Protein AF-A0A3S0MZ25-F1 (afdb_monomer)

Solvent-accessible surface area (backbone atoms only — not comparable to full-atom values): 6536 Å² total; per-residue (Å²): 118,36,89,93,47,73,57,42,98,88,69,46,75,23,49,55,44,46,59,51,78,51,77,46,79,56,96,93,40,82,42,87,44,76,48,73,34,48,79,66,75,69,71,67,53,77,81,53,78,64,90,82,50,85,90,45,56,74,47,25,38,44,79,72,72,40,92,66,53,72,68,57,49,53,53,53,50,50,53,55,46,27,74,76,75,41,82,88,66,79,77,77,79,74,79,80,76,77,82,128

Sequence (100 aa):
VRPDRPALPDGTPAEDKIAAIGIRLRRWVSFHGIAINVEPDLGHFGGIVPCGVSDHGVTSLVDLGLPVTMADLDLALKAAFEDVFGPAAIPVAEPSRKAG

Structure (mmCIF, N/CA/C/O backbone):
data_AF-A0A3S0MZ25-F1
#
_entry.id   AF-A0A3S0MZ25-F1
#
loop_
_atom_site.group_PDB
_atom_site.id
_atom_site.type_symbol
_atom_site.label_atom_id
_atom_site.label_alt_id
_atom_site.label_comp_id
_atom_site.label_asym_id
_atom_site.label_entity_id
_atom_site.label_seq_id
_atom_site.pdbx_PDB_ins_code
_atom_site.Cartn_x
_atom_site.Cartn_y
_atom_site.Cartn_z
_atom_site.occupancy
_atom_site.B_iso_or_equiv
_atom_site.auth_seq_id
_atom_site.auth_comp_id
_atom_site.auth_asym_id
_atom_site.auth_atom_id
_atom_site.pdbx_PDB_model_num
ATOM 1 N N . VAL A 1 1 ? -12.854 -7.318 3.201 1.00 83.81 1 VAL A N 1
ATOM 2 C CA . VAL A 1 1 ? -13.925 -7.185 4.217 1.00 83.81 1 VAL A CA 1
ATOM 3 C C . VAL A 1 1 ? -13.356 -7.280 5.625 1.00 83.81 1 VAL A C 1
ATOM 5 O O . VAL A 1 1 ? -12.397 -8.016 5.832 1.00 83.81 1 VAL A O 1
ATOM 8 N N . ARG A 1 2 ? -13.935 -6.528 6.565 1.00 88.00 2 ARG A N 1
ATOM 9 C CA . ARG A 1 2 ? -13.564 -6.429 7.984 1.00 88.00 2 ARG A CA 1
ATOM 10 C C . ARG A 1 2 ? -14.692 -6.980 8.861 1.00 88.00 2 ARG A C 1
ATOM 12 O O . ARG A 1 2 ? -15.552 -6.215 9.290 1.00 88.00 2 ARG A O 1
ATOM 19 N N . PRO A 1 3 ? -14.744 -8.303 9.090 1.00 87.38 3 PRO A N 1
ATOM 20 C CA . PRO A 1 3 ? -15.822 -8.922 9.868 1.00 87.38 3 PRO A CA 1
ATOM 21 C C . PRO A 1 3 ? -15.800 -8.518 11.350 1.00 87.38 3 PRO A C 1
ATOM 23 O O . PRO A 1 3 ? -16.795 -8.666 12.049 1.00 87.38 3 PRO A O 1
ATOM 26 N N . ASP A 1 4 ? -14.663 -8.013 11.822 1.00 88.94 4 ASP A N 1
ATOM 27 C CA . ASP A 1 4 ? -14.434 -7.481 13.161 1.00 88.94 4 ASP A CA 1
ATOM 28 C C . ASP A 1 4 ? -14.981 -6.055 13.358 1.00 88.94 4 ASP A C 1
ATOM 30 O O . ASP A 1 4 ? -15.016 -5.563 14.486 1.00 88.94 4 ASP A O 1
ATOM 34 N N . ARG A 1 5 ? -15.422 -5.385 12.283 1.00 86.00 5 ARG A N 1
ATOM 35 C CA . ARG A 1 5 ? -15.974 -4.025 12.322 1.00 86.00 5 ARG A CA 1
ATOM 36 C C . ARG A 1 5 ? -17.484 -4.019 12.051 1.00 86.00 5 ARG A C 1
ATOM 38 O O . ARG A 1 5 ? -17.983 -4.893 11.342 1.00 86.00 5 ARG A O 1
ATOM 45 N N . PRO A 1 6 ? -18.227 -3.031 12.589 1.00 87.81 6 PRO A N 1
ATOM 46 C CA . PRO A 1 6 ? -19.637 -2.853 12.258 1.00 87.81 6 PRO A CA 1
ATOM 47 C C . PRO A 1 6 ? -19.839 -2.685 10.749 1.00 87.81 6 PRO A C 1
ATOM 49 O O . PRO A 1 6 ? -18.996 -2.097 10.073 1.00 87.81 6 PRO A O 1
ATOM 52 N N . ALA A 1 7 ? -20.973 -3.160 10.234 1.00 88.81 7 ALA A N 1
ATOM 53 C CA . ALA A 1 7 ? -21.381 -2.889 8.858 1.00 88.81 7 ALA A CA 1
ATOM 54 C C . ALA A 1 7 ? -21.565 -1.379 8.616 1.00 88.81 7 ALA A C 1
ATOM 56 O O . ALA A 1 7 ? -21.855 -0.616 9.544 1.00 88.81 7 ALA A O 1
ATOM 57 N N . LEU A 1 8 ? -21.415 -0.963 7.360 1.00 85.25 8 LEU A N 1
ATOM 58 C CA . LEU A 1 8 ? -21.684 0.404 6.928 1.00 85.25 8 LEU A CA 1
ATOM 59 C C . LEU A 1 8 ? -23.189 0.729 7.041 1.00 85.25 8 LEU A C 1
ATOM 61 O O . LEU A 1 8 ? -24.014 -0.186 7.131 1.00 85.25 8 LEU A O 1
ATOM 65 N N . PRO A 1 9 ? -23.589 2.018 7.040 1.00 87.12 9 PRO A N 1
ATOM 66 C CA . PRO A 1 9 ? -24.995 2.417 7.188 1.00 87.12 9 PRO A CA 1
ATOM 67 C C . PRO A 1 9 ? -25.949 1.839 6.131 1.00 87.12 9 PRO A C 1
ATOM 69 O O . PRO A 1 9 ? -27.149 1.741 6.378 1.00 87.12 9 PRO A O 1
ATOM 72 N N . ASP A 1 10 ? -25.427 1.452 4.968 1.00 88.94 10 ASP A N 1
ATOM 73 C CA . ASP A 1 10 ? -26.164 0.794 3.884 1.00 88.94 10 ASP A CA 1
ATOM 74 C C . ASP A 1 10 ? -26.283 -0.736 4.059 1.00 88.94 10 ASP A C 1
ATOM 76 O O . ASP A 1 10 ? -26.874 -1.416 3.221 1.00 88.94 10 ASP A O 1
ATOM 80 N N . GLY A 1 11 ? -25.750 -1.283 5.157 1.00 89.31 11 GLY A N 1
ATOM 81 C CA . GLY A 1 11 ? -25.765 -2.706 5.490 1.00 89.31 11 GLY A CA 1
ATOM 82 C C . GLY A 1 11 ? -24.637 -3.518 4.853 1.00 89.31 11 GLY A C 1
ATOM 83 O O . GLY A 1 11 ? -24.571 -4.729 5.077 1.00 89.31 11 GLY A O 1
ATOM 84 N N . THR A 1 12 ? -23.745 -2.894 4.079 1.00 89.94 12 THR A N 1
ATOM 85 C CA . THR A 1 12 ? -22.606 -3.593 3.471 1.00 89.94 12 THR A CA 1
ATOM 86 C C . THR A 1 12 ? -21.492 -3.859 4.496 1.00 89.94 12 THR A C 1
ATOM 88 O O . THR A 1 12 ? -21.342 -3.112 5.470 1.00 89.94 12 THR A O 1
ATOM 91 N N . PRO A 1 13 ? -20.704 -4.944 4.344 1.00 90.44 13 PRO A N 1
ATOM 92 C CA . PRO A 1 13 ? -19.576 -5.209 5.232 1.00 90.44 13 PRO A CA 1
ATOM 93 C C . PRO A 1 13 ? -18.554 -4.073 5.188 1.00 90.44 13 PRO A C 1
ATOM 95 O O . PRO A 1 13 ? -18.249 -3.554 4.117 1.00 90.44 13 PRO A O 1
ATOM 98 N N . ALA A 1 14 ? -17.963 -3.742 6.335 1.00 89.06 14 ALA A N 1
ATOM 99 C CA . ALA A 1 14 ? -16.878 -2.773 6.373 1.00 89.06 14 ALA A CA 1
ATOM 100 C C . ALA A 1 14 ? -15.689 -3.230 5.516 1.00 89.06 14 ALA A C 1
ATOM 102 O O . ALA A 1 14 ? -15.323 -4.413 5.469 1.00 89.06 14 ALA A O 1
ATOM 103 N N . GLU A 1 15 ? -15.043 -2.262 4.880 1.00 90.12 15 GLU A N 1
ATOM 104 C CA . GLU A 1 15 ? -13.806 -2.452 4.139 1.00 90.12 15 GLU A CA 1
ATOM 105 C C . GLU A 1 15 ? -12.808 -1.373 4.527 1.00 90.12 15 GLU A C 1
ATOM 107 O O . GLU A 1 15 ? -13.184 -0.218 4.723 1.00 90.12 15 GLU A O 1
ATOM 112 N N . ASP A 1 16 ? -11.540 -1.767 4.605 1.00 91.56 16 ASP A N 1
ATOM 113 C CA . ASP A 1 16 ? -10.428 -0.860 4.832 1.00 91.56 16 ASP A CA 1
ATOM 114 C C . ASP A 1 16 ? -9.388 -1.026 3.734 1.00 91.56 16 ASP A C 1
ATOM 116 O O . ASP A 1 16 ? -9.152 -2.114 3.200 1.00 91.56 16 ASP A O 1
ATOM 120 N N . LYS A 1 17 ? -8.715 0.074 3.432 1.00 91.75 17 LYS A N 1
ATOM 121 C CA . LYS A 1 17 ? -7.706 0.148 2.392 1.00 91.75 17 LYS A CA 1
ATOM 122 C C . LYS A 1 17 ? -6.375 -0.451 2.850 1.00 91.75 17 LYS A C 1
ATOM 124 O O . LYS A 1 17 ? -5.730 0.087 3.747 1.00 91.75 17 LYS A O 1
ATOM 129 N N . ILE A 1 18 ? -5.939 -1.517 2.175 1.00 94.50 18 ILE A N 1
ATOM 130 C CA . ILE A 1 18 ? -4.641 -2.185 2.400 1.00 94.50 18 ILE A CA 1
ATOM 131 C C . ILE A 1 18 ? -3.487 -1.574 1.589 1.00 94.50 18 ILE A C 1
ATOM 133 O O . ILE A 1 18 ? -2.321 -1.696 1.955 1.00 94.50 18 ILE A O 1
ATOM 137 N N . ALA A 1 19 ? -3.794 -0.925 0.465 1.00 94.62 19 ALA A N 1
ATOM 138 C CA . ALA A 1 19 ? -2.786 -0.377 -0.432 1.00 94.62 19 ALA A CA 1
ATOM 139 C C . ALA A 1 19 ? -3.302 0.847 -1.192 1.00 94.62 19 ALA A C 1
ATOM 141 O O . ALA A 1 19 ? -4.502 0.998 -1.427 1.00 94.62 19 ALA A O 1
ATOM 142 N N . ALA A 1 20 ? -2.388 1.713 -1.619 1.00 93.56 20 ALA A N 1
ATOM 143 C CA . ALA A 1 20 ? -2.652 2.801 -2.548 1.00 93.56 20 ALA A CA 1
ATOM 144 C C . ALA A 1 20 ? -1.988 2.520 -3.899 1.00 93.56 20 ALA A C 1
ATOM 146 O O . ALA A 1 20 ? -0.885 1.986 -3.961 1.00 93.56 20 ALA A O 1
ATOM 147 N N . ILE A 1 21 ? -2.654 2.918 -4.981 1.00 93.88 21 ILE A N 1
ATOM 148 C CA . ILE A 1 21 ? -2.117 2.848 -6.338 1.00 93.88 21 ILE A CA 1
ATOM 149 C C . ILE A 1 21 ? -2.193 4.250 -6.922 1.00 93.88 21 ILE A C 1
ATOM 151 O O . ILE A 1 21 ? -3.253 4.875 -6.929 1.00 93.88 21 ILE A O 1
ATOM 155 N N . GLY A 1 22 ? -1.063 4.741 -7.407 1.00 94.44 22 GLY A N 1
ATOM 156 C CA . GLY A 1 22 ? -0.974 5.994 -8.135 1.00 94.44 22 GLY A CA 1
ATOM 157 C C . GLY A 1 22 ? 0.005 5.786 -9.266 1.00 94.44 22 GLY A C 1
ATOM 158 O O . GLY A 1 22 ? 1.171 5.524 -9.009 1.00 94.44 22 GLY A O 1
ATOM 159 N N . ILE A 1 23 ? -0.464 5.864 -10.507 1.00 96.62 23 ILE A N 1
ATOM 160 C CA . ILE A 1 23 ? 0.355 5.616 -11.694 1.00 96.62 23 ILE A CA 1
ATOM 161 C C . ILE A 1 23 ? 0.264 6.831 -12.602 1.00 96.62 23 ILE A C 1
ATOM 163 O O . ILE A 1 23 ? -0.801 7.420 -12.784 1.00 96.62 23 ILE A O 1
ATOM 167 N N . ARG A 1 24 ? 1.392 7.194 -13.207 1.00 97.38 24 ARG A N 1
ATOM 168 C CA . ARG A 1 24 ? 1.453 8.215 -14.252 1.00 97.38 24 ARG A CA 1
ATOM 169 C C . ARG A 1 24 ? 2.130 7.650 -15.487 1.00 97.38 24 ARG A C 1
ATOM 171 O O . ARG A 1 24 ? 3.175 7.027 -15.370 1.00 97.38 24 ARG A O 1
ATOM 178 N N . LEU A 1 25 ? 1.593 7.939 -16.668 1.00 97.06 25 LEU A N 1
ATOM 179 C CA . LEU A 1 25 ? 2.225 7.604 -17.944 1.00 97.06 25 LEU A CA 1
ATOM 180 C C . LEU A 1 25 ? 2.828 8.853 -18.592 1.00 97.06 25 LEU A C 1
ATOM 182 O O . LEU A 1 25 ? 2.188 9.903 -18.671 1.00 97.06 25 LEU A O 1
ATOM 186 N N . ARG A 1 26 ? 4.062 8.745 -19.088 1.00 96.56 26 ARG A N 1
ATOM 187 C CA . ARG A 1 26 ? 4.697 9.776 -19.917 1.00 96.56 26 ARG A CA 1
ATOM 188 C C . ARG A 1 26 ? 5.588 9.119 -20.961 1.00 96.56 26 ARG A C 1
ATOM 190 O O . ARG A 1 26 ? 6.476 8.355 -20.611 1.00 96.56 26 ARG A O 1
ATOM 197 N N . ARG A 1 27 ? 5.380 9.463 -22.239 1.00 96.25 27 ARG A N 1
ATOM 198 C CA . ARG A 1 27 ? 6.112 8.873 -23.381 1.00 96.25 27 ARG A CA 1
ATOM 199 C C . ARG A 1 27 ? 6.115 7.335 -23.340 1.00 96.25 27 ARG A C 1
ATOM 201 O O . ARG A 1 27 ? 7.160 6.728 -23.523 1.00 96.25 27 ARG A O 1
ATOM 208 N N . TRP A 1 28 ? 4.954 6.738 -23.063 1.00 95.56 28 TRP A N 1
ATOM 209 C CA . TRP A 1 28 ? 4.769 5.282 -22.948 1.00 95.56 28 TRP A CA 1
ATOM 210 C C . TRP A 1 28 ? 5.534 4.597 -21.806 1.00 95.56 28 TRP A C 1
ATOM 212 O O . TRP A 1 28 ? 5.599 3.376 -21.765 1.00 95.56 28 TRP A O 1
ATOM 222 N N . VAL A 1 29 ? 6.059 5.367 -20.849 1.00 94.44 29 VAL A N 1
ATOM 223 C CA . VAL A 1 29 ? 6.714 4.844 -19.644 1.00 94.44 29 VAL A CA 1
ATOM 224 C C . VAL A 1 29 ? 5.873 5.181 -18.413 1.00 94.44 29 VAL A C 1
ATOM 226 O O . VAL A 1 29 ? 5.396 6.314 -18.280 1.00 94.44 29 VAL A O 1
ATOM 229 N N . SER A 1 30 ? 5.672 4.200 -17.528 1.00 95.56 30 SER A N 1
ATOM 230 C CA . SER A 1 30 ? 4.972 4.355 -16.248 1.00 95.56 30 SER A CA 1
ATOM 231 C C . SER A 1 30 ? 5.883 4.870 -15.136 1.00 95.56 30 SER A C 1
ATOM 233 O O . SER A 1 30 ? 7.053 4.511 -15.055 1.00 95.56 30 SER A O 1
ATOM 235 N N . PHE A 1 31 ? 5.318 5.686 -14.251 1.00 95.44 31 PHE A N 1
ATOM 236 C CA . PHE A 1 31 ? 5.955 6.280 -13.077 1.00 95.44 31 PHE A CA 1
ATOM 237 C C . PHE A 1 31 ? 5.066 6.095 -11.843 1.00 95.44 31 PHE A C 1
ATOM 239 O O . PHE A 1 31 ? 3.855 5.895 -11.988 1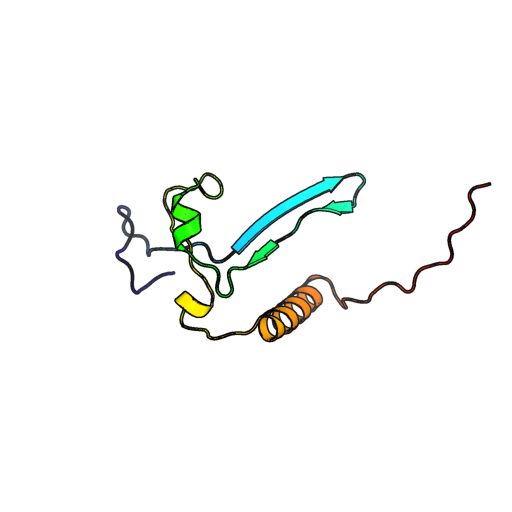.00 95.44 31 PHE A O 1
ATOM 246 N N . HIS A 1 32 ? 5.667 6.261 -10.657 1.00 95.88 32 HIS A N 1
ATOM 247 C CA . HIS A 1 32 ? 5.079 5.979 -9.341 1.00 95.88 32 HIS A CA 1
ATOM 248 C C . HIS A 1 32 ? 4.865 4.472 -9.138 1.00 95.88 32 HIS A C 1
ATOM 250 O O . HIS A 1 32 ? 5.827 3.726 -9.299 1.00 95.88 32 HIS A O 1
ATOM 256 N N . GLY A 1 33 ? 3.662 4.017 -8.780 1.00 94.88 33 GLY A N 1
ATOM 257 C CA . GLY A 1 33 ? 3.384 2.597 -8.589 1.00 94.88 33 GLY A CA 1
ATOM 258 C C . GLY A 1 33 ? 2.349 2.332 -7.506 1.00 94.88 33 GLY A C 1
ATOM 259 O O . GLY A 1 33 ? 1.280 2.947 -7.473 1.00 94.88 33 GLY A O 1
ATOM 260 N N . ILE A 1 34 ? 2.679 1.380 -6.638 1.00 95.88 34 ILE A N 1
ATOM 261 C CA . ILE A 1 34 ? 1.823 0.899 -5.557 1.00 95.88 34 ILE A CA 1
ATOM 262 C C . ILE A 1 34 ? 2.520 1.091 -4.207 1.00 95.88 34 ILE A C 1
ATOM 264 O O . ILE A 1 34 ? 3.743 1.017 -4.122 1.00 95.88 34 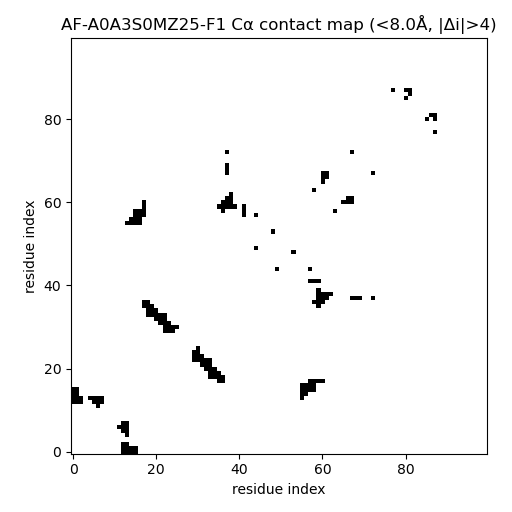ILE A O 1
ATOM 268 N N . ALA A 1 35 ? 1.739 1.319 -3.158 1.00 95.88 35 ALA A N 1
ATOM 269 C CA . ALA A 1 35 ? 2.194 1.353 -1.774 1.00 95.88 35 ALA A CA 1
ATOM 270 C C . ALA A 1 35 ? 1.307 0.415 -0.953 1.00 95.88 35 ALA A C 1
ATOM 272 O O . ALA A 1 35 ? 0.114 0.678 -0.815 1.00 95.88 35 ALA A O 1
ATOM 273 N N . ILE A 1 36 ? 1.874 -0.684 -0.456 1.00 97.38 36 ILE A N 1
ATOM 274 C CA . ILE A 1 36 ? 1.168 -1.703 0.332 1.00 97.38 36 ILE A CA 1
ATOM 275 C C . ILE A 1 36 ? 1.495 -1.483 1.811 1.00 97.38 36 ILE A C 1
ATOM 277 O O . ILE A 1 36 ? 2.662 -1.360 2.179 1.00 97.38 36 ILE A O 1
ATOM 281 N N . ASN A 1 37 ? 0.473 -1.445 2.662 1.00 96.38 37 ASN A N 1
ATOM 282 C CA . ASN A 1 37 ? 0.640 -1.260 4.097 1.00 96.38 37 ASN A CA 1
ATOM 283 C C . ASN A 1 37 ? 1.045 -2.592 4.751 1.00 96.38 37 ASN A C 1
ATOM 285 O O . ASN A 1 37 ? 0.194 -3.437 5.015 1.00 96.38 37 ASN A O 1
ATOM 289 N N . VAL A 1 38 ? 2.335 -2.784 5.031 1.00 97.06 38 VAL A N 1
ATOM 290 C CA . VAL A 1 38 ? 2.822 -3.951 5.796 1.00 97.06 38 VAL A CA 1
ATOM 291 C C . VAL A 1 38 ? 2.571 -3.750 7.288 1.00 97.06 38 VAL A C 1
ATOM 293 O O . VAL A 1 38 ? 1.706 -4.403 7.865 1.00 97.06 38 VAL A O 1
ATOM 296 N N . GLU A 1 39 ? 3.278 -2.785 7.874 1.00 96.88 39 GLU A N 1
ATOM 297 C CA . GLU A 1 39 ? 3.187 -2.400 9.286 1.00 96.88 39 GLU A CA 1
ATOM 298 C C . GLU A 1 39 ? 3.461 -0.887 9.476 1.00 96.88 39 GLU A C 1
ATOM 300 O O . GLU A 1 39 ? 4.337 -0.496 10.246 1.00 96.88 39 GLU A O 1
ATOM 305 N N . PRO A 1 40 ? 2.800 0.023 8.731 1.00 94.88 40 PRO A N 1
ATOM 306 C CA . PRO A 1 40 ? 2.908 1.443 9.039 1.00 94.88 40 PRO A CA 1
ATOM 307 C C . PRO A 1 40 ? 2.152 1.769 10.334 1.00 94.88 40 PRO A C 1
ATOM 309 O O . PRO A 1 40 ? 1.172 1.106 10.678 1.00 94.88 40 PRO A O 1
ATOM 312 N N . ASP A 1 41 ? 2.529 2.865 10.990 1.00 94.75 41 ASP A N 1
ATOM 313 C CA . ASP A 1 41 ? 1.658 3.494 11.984 1.00 94.75 41 ASP A CA 1
ATOM 314 C C . ASP A 1 41 ? 0.407 4.048 11.279 1.00 94.75 41 ASP A C 1
ATOM 316 O O . ASP A 1 41 ? 0.462 5.040 10.542 1.00 94.75 41 ASP A O 1
ATOM 320 N N . LEU A 1 42 ? -0.726 3.371 11.492 1.00 92.88 42 LEU A N 1
ATOM 321 C CA . LEU A 1 42 ? -2.010 3.711 10.883 1.00 92.88 42 LEU A CA 1
ATOM 322 C C . LEU A 1 42 ? -2.591 5.032 11.416 1.00 92.88 42 LEU A C 1
ATOM 324 O O . LEU A 1 42 ? -3.408 5.650 10.731 1.00 92.88 42 LEU A O 1
ATOM 328 N N . GLY A 1 43 ? -2.143 5.513 12.581 1.00 91.31 43 GLY A N 1
ATOM 329 C CA . GLY A 1 43 ? -2.565 6.794 13.150 1.00 91.31 43 GLY A CA 1
ATOM 330 C C . GLY A 1 43 ? -2.195 7.988 12.265 1.00 91.31 43 GLY A C 1
ATOM 331 O O . GLY A 1 43 ? -2.938 8.970 12.206 1.00 91.31 43 GLY A O 1
ATOM 332 N N . HIS A 1 44 ? -1.113 7.882 11.487 1.00 90.88 44 HIS A N 1
ATOM 333 C CA . HIS A 1 44 ? -0.683 8.936 10.563 1.00 90.88 44 HIS A CA 1
ATOM 334 C C . HIS A 1 44 ? -1.691 9.231 9.444 1.00 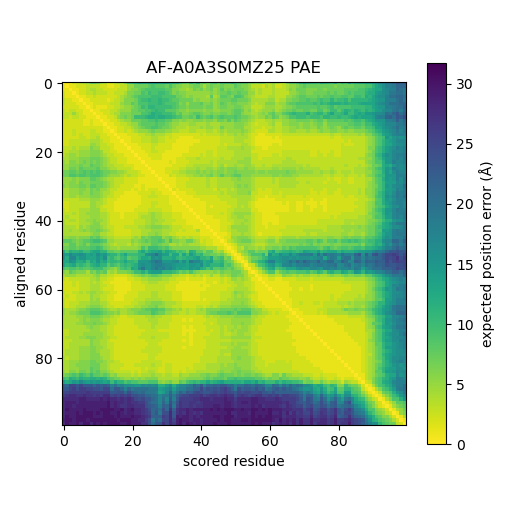90.88 44 HIS A C 1
ATOM 336 O O . HIS A 1 44 ? -1.711 10.345 8.917 1.00 90.88 44 HIS A O 1
ATOM 342 N N . PHE A 1 45 ? -2.564 8.282 9.095 1.00 88.88 45 PHE A N 1
ATOM 343 C CA . PHE A 1 45 ? -3.597 8.514 8.084 1.00 88.88 45 PHE A CA 1
ATOM 344 C C . PHE A 1 45 ? -4.706 9.450 8.573 1.00 88.88 45 PHE A C 1
ATOM 346 O O . PHE A 1 45 ? -5.352 10.085 7.745 1.00 88.88 45 PHE A O 1
ATOM 353 N N . GLY A 1 46 ? -4.892 9.607 9.889 1.00 85.44 46 GLY A N 1
ATOM 354 C CA . GLY A 1 46 ? -5.884 10.530 10.450 1.00 85.44 46 GLY A CA 1
ATOM 355 C C . GLY A 1 46 ? -5.600 12.010 10.159 1.00 85.44 46 GLY A C 1
ATOM 356 O O . GLY A 1 46 ? -6.501 12.837 10.259 1.00 85.44 46 GLY A O 1
ATOM 357 N N . GLY A 1 47 ? -4.365 12.357 9.775 1.00 85.19 47 GLY A N 1
ATOM 358 C CA . GLY A 1 47 ? -3.978 13.721 9.400 1.00 85.19 47 GLY A CA 1
ATOM 359 C C . GLY A 1 47 ? -4.276 14.100 7.945 1.00 85.19 47 GLY A C 1
ATOM 360 O O . GLY A 1 47 ? -4.017 15.236 7.551 1.00 85.19 47 GLY A O 1
ATOM 361 N N . ILE A 1 48 ? -4.782 13.169 7.131 1.00 85.31 48 ILE A N 1
ATOM 362 C CA . ILE A 1 48 ? -5.039 13.370 5.700 1.00 85.31 48 ILE A CA 1
ATOM 363 C C . ILE A 1 48 ? -6.413 12.815 5.308 1.00 85.31 48 ILE A C 1
ATOM 365 O O . ILE A 1 48 ? -6.976 11.978 6.002 1.00 85.31 48 ILE A O 1
ATOM 369 N N . VAL A 1 49 ? -6.943 13.244 4.159 1.00 78.00 49 VAL A N 1
ATOM 370 C CA . VAL A 1 49 ? -8.077 12.569 3.505 1.00 78.00 49 VAL A CA 1
ATOM 371 C C . VAL A 1 49 ? -7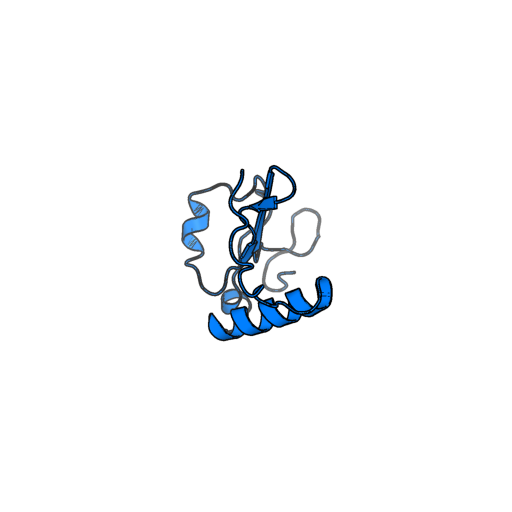.504 11.620 2.446 1.00 78.00 49 VAL A C 1
ATOM 373 O O . VAL A 1 49 ? -7.130 12.077 1.359 1.00 78.00 49 VAL A O 1
ATOM 376 N N 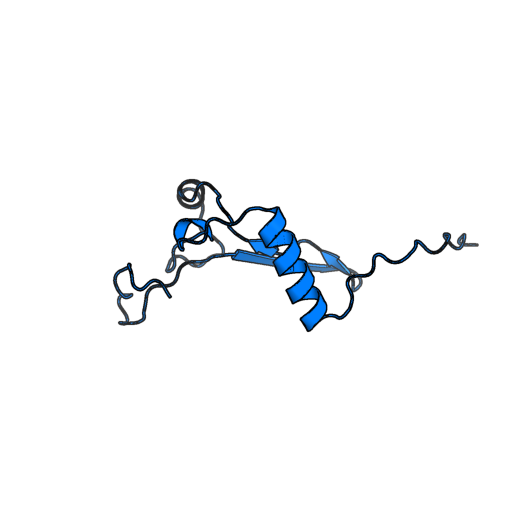. PRO A 1 50 ? -7.356 10.315 2.731 1.00 69.88 50 PRO A N 1
ATOM 377 C CA . PRO A 1 50 ? -6.689 9.400 1.816 1.00 69.88 50 PRO A CA 1
ATOM 378 C C . PRO A 1 50 ? -7.534 9.160 0.559 1.00 69.88 50 PRO A C 1
ATOM 380 O O . PRO A 1 50 ? -8.629 8.609 0.603 1.00 69.88 50 PRO A O 1
ATOM 383 N N . CYS A 1 51 ? -6.987 9.533 -0.600 1.00 62.16 51 CYS A N 1
ATOM 384 C CA . CYS A 1 51 ? -7.539 9.211 -1.924 1.00 62.16 51 CYS A CA 1
ATOM 385 C C . CYS A 1 51 ? -8.992 9.660 -2.175 1.00 62.16 51 CYS A C 1
ATOM 387 O O . CYS A 1 51 ? -9.655 9.076 -3.026 1.00 62.16 51 CYS A O 1
ATOM 389 N N . GLY A 1 52 ? -9.470 10.693 -1.472 1.00 61.72 52 GLY A N 1
ATOM 390 C CA . GLY A 1 52 ? -10.805 11.270 -1.681 1.00 61.72 52 GLY A CA 1
ATOM 391 C C . GLY A 1 52 ? -11.974 10.377 -1.254 1.00 61.72 52 GLY A C 1
ATOM 392 O O . GLY A 1 52 ? -13.114 10.718 -1.550 1.00 61.72 52 GLY A O 1
ATOM 393 N N . VAL A 1 53 ? -11.703 9.261 -0.571 1.00 61.31 53 VAL A N 1
ATOM 394 C CA . VAL A 1 53 ? -12.712 8.328 -0.063 1.00 61.31 53 VAL A CA 1
ATOM 395 C C . VAL A 1 53 ? -12.724 8.451 1.456 1.00 61.31 53 VAL A C 1
ATOM 397 O O . VAL A 1 53 ? -11.759 8.078 2.116 1.00 61.31 53 VAL A O 1
ATOM 400 N N . SER A 1 54 ? -13.790 9.033 2.001 1.00 63.56 54 SER A N 1
ATOM 401 C CA . SER A 1 54 ? -13.993 9.212 3.446 1.00 63.56 54 SER A CA 1
ATOM 402 C C . SER A 1 54 ? -14.610 7.995 4.128 1.00 63.56 54 SER A C 1
ATOM 404 O O . SER A 1 54 ? -14.546 7.881 5.348 1.00 63.56 54 SER A O 1
ATOM 406 N N . ASP A 1 55 ? -15.219 7.106 3.345 1.00 66.69 55 ASP A N 1
ATOM 407 C CA . ASP A 1 55 ? -16.178 6.128 3.868 1.00 66.69 55 ASP A CA 1
ATOM 408 C C . ASP A 1 55 ? -15.511 4.820 4.322 1.00 66.69 55 ASP A C 1
ATOM 410 O O . ASP A 1 55 ? -16.158 3.957 4.911 1.00 66.69 55 ASP A O 1
ATOM 414 N N . HIS A 1 56 ? -14.202 4.688 4.089 1.00 78.56 56 HIS A N 1
ATOM 415 C CA . HIS A 1 56 ? -13.415 3.500 4.403 1.00 78.56 56 HIS A CA 1
ATOM 416 C C . HIS A 1 56 ? -12.162 3.867 5.193 1.00 78.56 56 HIS A C 1
ATOM 418 O O . HIS A 1 56 ? -11.490 4.859 4.898 1.00 78.56 56 HIS A O 1
ATOM 424 N N . GLY A 1 57 ? -11.823 3.043 6.184 1.00 86.69 57 GLY A N 1
ATOM 425 C CA . GLY A 1 57 ? -10.588 3.197 6.938 1.00 86.69 57 GLY A CA 1
ATOM 426 C C . GLY A 1 57 ? -9.367 2.703 6.162 1.00 86.69 57 GLY A C 1
ATOM 427 O O . GLY A 1 57 ? -9.422 2.334 4.986 1.00 86.69 57 GLY A O 1
ATOM 428 N N . VAL A 1 58 ? -8.231 2.672 6.851 1.00 92.38 58 VAL A N 1
ATOM 429 C CA . VAL A 1 58 ? -6.986 2.056 6.379 1.00 92.38 58 VAL A CA 1
ATOM 430 C C . VAL A 1 58 ? -6.639 0.860 7.258 1.00 92.38 58 VAL A C 1
ATOM 432 O O . VAL A 1 58 ? -6.976 0.830 8.441 1.00 92.38 58 VAL A O 1
ATOM 435 N N . THR A 1 59 ? -5.969 -0.124 6.673 1.00 94.31 59 THR A N 1
ATOM 436 C CA . THR A 1 59 ? -5.486 -1.326 7.363 1.00 94.31 59 THR A CA 1
ATOM 437 C C . THR A 1 59 ? -4.067 -1.658 6.898 1.00 94.31 59 THR A C 1
ATOM 439 O O . THR A 1 59 ? -3.519 -0.989 6.016 1.00 94.31 59 THR A O 1
ATOM 442 N N . SER A 1 60 ? -3.462 -2.672 7.502 1.00 96.19 60 SER A N 1
ATOM 443 C CA . SER A 1 60 ? -2.144 -3.206 7.175 1.00 96.19 60 SER A CA 1
ATOM 444 C C . SER A 1 60 ? -2.159 -4.734 7.235 1.00 96.19 60 SER A C 1
ATOM 446 O O . SER A 1 60 ? -3.090 -5.325 7.778 1.00 96.19 60 SER A O 1
ATOM 448 N N . LEU A 1 61 ? -1.140 -5.398 6.687 1.00 96.81 61 LEU A N 1
ATOM 449 C CA . LEU A 1 61 ? -1.030 -6.859 6.775 1.00 96.81 61 LEU A CA 1
ATOM 450 C C . LEU A 1 61 ? -0.978 -7.313 8.241 1.00 96.81 61 LEU A C 1
ATOM 452 O O . LEU A 1 61 ? -1.678 -8.253 8.613 1.00 96.81 61 LEU A O 1
ATOM 456 N N . VAL A 1 62 ? -0.254 -6.579 9.089 1.00 96.00 62 VAL A N 1
ATOM 457 C CA . VAL A 1 62 ? -0.190 -6.855 10.530 1.00 96.00 62 VAL A CA 1
ATOM 458 C C . VAL A 1 62 ? -1.537 -6.627 11.229 1.00 96.00 62 VAL A C 1
ATOM 460 O O . VAL A 1 62 ? -1.940 -7.468 12.030 1.00 96.00 62 VAL A O 1
ATOM 463 N N . ASP A 1 63 ? -2.280 -5.563 10.897 1.00 94.88 63 ASP A N 1
ATOM 464 C CA . ASP A 1 63 ? -3.637 -5.316 11.431 1.00 94.88 63 ASP A CA 1
ATOM 465 C C . ASP A 1 63 ? -4.635 -6.414 11.016 1.00 94.88 63 ASP A C 1
ATOM 467 O O . ASP A 1 63 ? -5.540 -6.758 11.771 1.00 94.88 63 ASP A O 1
ATOM 471 N N . LEU A 1 64 ? -4.429 -7.030 9.847 1.00 94.56 64 LEU A N 1
ATOM 472 C CA . LEU A 1 64 ? -5.187 -8.199 9.385 1.00 94.56 64 LEU A CA 1
ATOM 473 C C . LEU A 1 64 ? -4.730 -9.525 10.025 1.00 94.56 64 LEU A C 1
ATOM 475 O O . LEU A 1 64 ? -5.253 -10.584 9.675 1.00 94.56 64 LEU A O 1
ATOM 479 N N . GLY A 1 65 ? -3.770 -9.493 10.953 1.00 94.62 65 GLY A N 1
ATOM 480 C CA . GLY A 1 65 ? -3.255 -10.676 11.645 1.00 94.62 65 GLY A CA 1
ATOM 481 C C . GLY A 1 65 ? -2.203 -11.462 10.858 1.00 94.62 65 GLY A C 1
ATOM 482 O O . GLY A 1 65 ? -1.959 -12.628 11.169 1.00 94.62 65 GLY A O 1
ATOM 483 N N . LEU A 1 66 ? -1.578 -10.850 9.847 1.00 95.12 66 LEU A N 1
ATOM 484 C CA . LEU A 1 66 ? -0.509 -11.443 9.043 1.00 95.12 66 LEU A CA 1
ATOM 485 C C . LEU A 1 66 ? 0.842 -10.807 9.425 1.00 95.12 66 LEU A C 1
ATOM 487 O O . LEU A 1 66 ? 1.178 -9.739 8.907 1.00 95.12 66 LEU A O 1
ATOM 491 N N . PRO A 1 67 ? 1.638 -11.437 10.312 1.00 92.81 67 PRO A N 1
ATOM 492 C CA . PRO A 1 67 ? 2.946 -10.923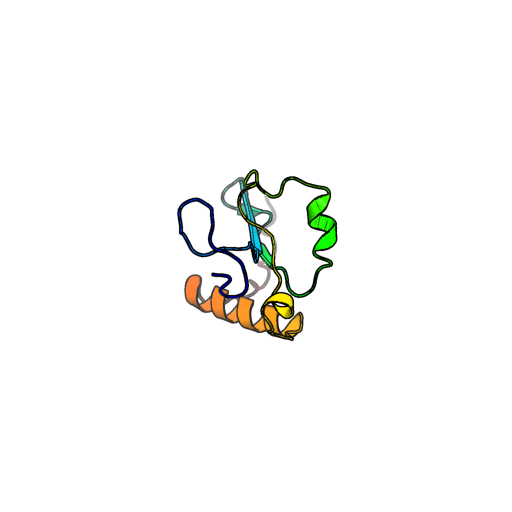 10.717 1.00 92.81 67 PRO A CA 1
ATOM 493 C C . PRO A 1 67 ? 3.988 -11.196 9.624 1.00 92.81 67 PRO A C 1
ATOM 495 O O . PRO A 1 67 ? 4.800 -12.113 9.733 1.00 92.81 67 PRO A O 1
ATOM 498 N N . VAL A 1 68 ? 3.924 -10.431 8.536 1.00 94.31 68 VAL A N 1
ATOM 499 C CA . VAL A 1 68 ? 4.825 -10.568 7.386 1.00 94.31 68 VAL A CA 1
ATOM 500 C C . VAL A 1 68 ? 5.953 -9.549 7.439 1.00 94.31 68 VAL A C 1
ATOM 502 O O . VAL A 1 68 ? 5.783 -8.421 7.899 1.00 94.31 68 VAL A O 1
ATOM 505 N N . THR A 1 69 ? 7.111 -9.934 6.918 1.00 95.38 69 THR A N 1
ATOM 506 C CA . THR A 1 69 ? 8.250 -9.034 6.745 1.00 95.38 69 THR A CA 1
ATOM 507 C C . THR A 1 69 ? 8.212 -8.352 5.377 1.00 95.38 69 THR A C 1
ATOM 509 O O . THR A 1 69 ? 7.503 -8.772 4.460 1.00 95.38 69 THR A O 1
ATOM 512 N N . MET A 1 70 ? 9.038 -7.318 5.195 1.00 96.56 70 MET A N 1
ATOM 513 C CA . MET A 1 70 ? 9.247 -6.717 3.871 1.00 96.56 70 MET A CA 1
ATOM 514 C C . MET A 1 70 ? 9.775 -7.732 2.845 1.00 96.56 70 MET A C 1
ATOM 516 O O . MET A 1 70 ? 9.387 -7.670 1.686 1.00 96.56 70 MET A O 1
ATOM 520 N N . ALA A 1 71 ? 10.602 -8.694 3.267 1.00 96.75 71 ALA A N 1
ATOM 521 C CA . ALA A 1 71 ? 11.132 -9.724 2.375 1.00 96.75 71 ALA A CA 1
ATOM 522 C C . ALA A 1 71 ? 10.040 -10.694 1.892 1.00 96.75 71 ALA A C 1
ATOM 524 O O . ALA A 1 71 ? 10.040 -11.094 0.727 1.00 96.75 71 ALA A O 1
ATOM 525 N N . ASP A 1 72 ? 9.087 -11.037 2.764 1.00 96.62 72 ASP A N 1
ATOM 526 C CA . ASP A 1 72 ? 7.925 -11.849 2.385 1.00 96.62 72 ASP A CA 1
ATOM 527 C C . ASP A 1 72 ? 7.061 -11.106 1.363 1.00 96.62 72 ASP A C 1
ATOM 529 O O . ASP A 1 72 ? 6.621 -11.693 0.370 1.00 96.62 72 ASP A O 1
ATOM 533 N N . LEU A 1 73 ? 6.863 -9.797 1.573 1.00 97.12 73 LEU A N 1
ATOM 534 C CA . LEU A 1 73 ? 6.148 -8.955 0.622 1.00 97.12 73 LEU A CA 1
ATOM 535 C C . LEU A 1 73 ? 6.876 -8.883 -0.726 1.00 97.12 73 LEU A C 1
ATOM 537 O O . LEU A 1 73 ? 6.222 -9.030 -1.755 1.00 97.12 73 LEU A O 1
ATOM 541 N N . ASP A 1 74 ? 8.196 -8.693 -0.743 1.00 95.88 74 ASP A N 1
ATOM 542 C CA . ASP A 1 74 ? 8.984 -8.632 -1.980 1.00 95.88 74 ASP A CA 1
ATOM 543 C C . ASP A 1 74 ? 8.857 -9.929 -2.791 1.00 95.88 74 ASP A C 1
ATOM 545 O O . ASP A 1 74 ? 8.660 -9.893 -4.010 1.00 95.88 74 ASP A O 1
ATOM 549 N N . LEU A 1 75 ? 8.916 -11.083 -2.118 1.00 96.56 75 LEU A N 1
ATOM 550 C CA . LEU A 1 75 ? 8.759 -12.386 -2.759 1.00 96.56 75 LEU A CA 1
ATOM 551 C C . LEU A 1 75 ? 7.350 -12.560 -3.341 1.00 96.56 75 LEU A C 1
ATOM 553 O O . LEU A 1 75 ? 7.206 -12.958 -4.500 1.00 96.56 75 LEU A O 1
ATOM 557 N N . ALA A 1 76 ? 6.320 -12.238 -2.554 1.00 96.56 76 ALA A N 1
ATOM 558 C CA . ALA A 1 76 ? 4.929 -12.330 -2.984 1.00 96.56 76 ALA A CA 1
ATOM 559 C C . ALA A 1 76 ? 4.631 -11.374 -4.148 1.00 96.56 76 ALA A C 1
ATOM 561 O O . ALA A 1 76 ? 3.987 -11.763 -5.123 1.00 96.56 76 ALA A O 1
ATOM 562 N N . LEU A 1 77 ? 5.141 -10.142 -4.080 1.00 95.75 77 LEU A N 1
ATOM 563 C CA . LEU A 1 77 ? 4.955 -9.137 -5.117 1.00 95.75 77 LEU A CA 1
ATOM 564 C C . LEU A 1 77 ? 5.662 -9.536 -6.412 1.00 95.75 77 LEU A C 1
ATOM 566 O O . LEU A 1 77 ? 5.067 -9.407 -7.478 1.00 95.75 77 LEU A O 1
ATOM 570 N N . LYS A 1 78 ? 6.893 -10.061 -6.339 1.00 95.50 78 LYS A N 1
ATOM 571 C CA . LYS A 1 78 ? 7.602 -10.578 -7.516 1.00 95.50 78 LYS A CA 1
ATOM 572 C C . LYS A 1 78 ? 6.818 -11.708 -8.175 1.00 95.50 78 LYS A C 1
ATOM 574 O O . LYS A 1 78 ? 6.603 -11.658 -9.381 1.00 95.50 78 LYS A O 1
ATOM 579 N N . ALA A 1 79 ? 6.371 -12.693 -7.397 1.00 96.50 79 ALA A N 1
ATOM 580 C CA . ALA A 1 79 ? 5.607 -13.821 -7.922 1.00 96.50 79 ALA A CA 1
ATOM 581 C C . ALA A 1 79 ? 4.299 -13.362 -8.590 1.00 96.50 79 ALA A C 1
ATOM 583 O O . ALA A 1 79 ? 4.011 -13.766 -9.713 1.00 96.50 79 ALA A O 1
ATOM 584 N N . ALA A 1 80 ? 3.549 -12.462 -7.944 1.00 96.62 80 ALA A N 1
ATOM 585 C CA . ALA A 1 80 ? 2.319 -11.901 -8.502 1.00 96.62 80 ALA A CA 1
ATOM 586 C C . ALA A 1 80 ? 2.575 -11.064 -9.767 1.00 96.62 80 ALA A C 1
ATOM 588 O O . ALA A 1 80 ? 1.801 -11.115 -10.720 1.00 96.62 80 ALA A O 1
ATOM 589 N N . PHE A 1 81 ? 3.669 -10.300 -9.799 1.00 95.31 81 PHE A N 1
ATOM 590 C CA . PHE A 1 81 ? 4.050 -9.533 -10.980 1.00 95.31 81 PHE A CA 1
ATOM 591 C C . PHE A 1 81 ? 4.407 -10.456 -12.148 1.00 95.31 81 PHE A C 1
ATOM 593 O O . PHE A 1 81 ? 3.994 -10.201 -13.276 1.00 95.31 81 PHE A O 1
ATOM 600 N N . GLU A 1 82 ? 5.136 -11.541 -11.881 1.00 96.19 82 GLU A N 1
ATOM 601 C CA . GLU A 1 82 ? 5.531 -12.514 -12.900 1.00 96.19 82 GLU A CA 1
ATOM 602 C C . GLU A 1 82 ? 4.360 -13.316 -13.460 1.00 96.19 82 GLU A C 1
ATOM 604 O O . GLU A 1 82 ? 4.353 -13.622 -14.651 1.00 96.19 82 GLU A O 1
ATOM 609 N N . ASP A 1 83 ? 3.357 -13.602 -12.635 1.00 97.38 83 ASP A N 1
ATOM 610 C CA . ASP A 1 83 ? 2.114 -14.240 -13.070 1.00 97.38 83 ASP A CA 1
ATOM 611 C C . ASP A 1 83 ? 1.339 -13.361 -14.071 1.00 97.38 83 ASP A C 1
ATOM 613 O O . ASP A 1 83 ? 0.830 -13.843 -15.081 1.00 97.38 83 ASP A O 1
ATOM 617 N N . VAL A 1 84 ? 1.311 -12.042 -13.844 1.00 96.25 84 VAL A N 1
ATOM 618 C CA . VAL A 1 84 ? 0.560 -11.092 -14.683 1.00 96.25 84 VAL A CA 1
ATOM 619 C C . VAL A 1 84 ? 1.344 -10.635 -15.918 1.00 96.25 84 VAL A C 1
ATOM 621 O O . VAL A 1 84 ? 0.769 -10.496 -16.999 1.00 96.25 84 VAL A O 1
ATOM 624 N N . PHE A 1 85 ? 2.642 -10.360 -15.772 1.00 94.12 85 PHE A N 1
ATOM 625 C CA . PHE A 1 85 ? 3.463 -9.704 -16.801 1.00 94.12 85 PHE A CA 1
ATOM 626 C C . PHE A 1 85 ? 4.543 -10.607 -17.411 1.00 94.12 85 PHE A C 1
ATOM 628 O O . PHE A 1 85 ? 5.209 -10.198 -18.365 1.00 94.12 85 PHE A O 1
ATOM 635 N N . GLY A 1 86 ? 4.717 -11.827 -16.901 1.00 94.62 86 GLY A N 1
ATOM 636 C CA . GLY A 1 86 ? 5.834 -12.700 -17.250 1.00 94.62 86 GLY A CA 1
ATOM 637 C C . GLY A 1 86 ? 7.115 -12.378 -16.465 1.00 94.62 86 GLY A C 1
ATOM 638 O O . GLY A 1 86 ? 7.119 -11.495 -15.608 1.00 94.62 86 GLY A O 1
ATOM 639 N N . PRO A 1 87 ? 8.225 -13.092 -16.737 1.00 92.06 87 PRO A N 1
ATOM 640 C CA . PRO A 1 87 ? 9.438 -13.026 -15.926 1.00 92.06 87 PRO A CA 1
ATOM 641 C C . PRO A 1 87 ? 9.939 -11.597 -15.686 1.00 92.06 87 PRO A C 1
ATOM 643 O O . PRO A 1 87 ? 10.194 -10.848 -16.633 1.00 92.06 87 PRO A O 1
ATOM 646 N N . ALA A 1 88 ? 10.158 -11.247 -14.418 1.00 82.31 88 ALA A N 1
ATOM 647 C CA . ALA A 1 88 ? 10.730 -9.974 -14.008 1.00 82.31 88 ALA A CA 1
ATOM 648 C C . ALA A 1 88 ? 12.250 -10.033 -14.215 1.00 82.31 88 ALA A C 1
ATOM 650 O O . ALA A 1 88 ? 13.038 -10.140 -13.276 1.00 82.31 88 ALA A O 1
ATOM 651 N N . ALA A 1 89 ? 12.671 -10.036 -15.478 1.00 75.94 89 ALA A N 1
ATOM 652 C CA . ALA A 1 8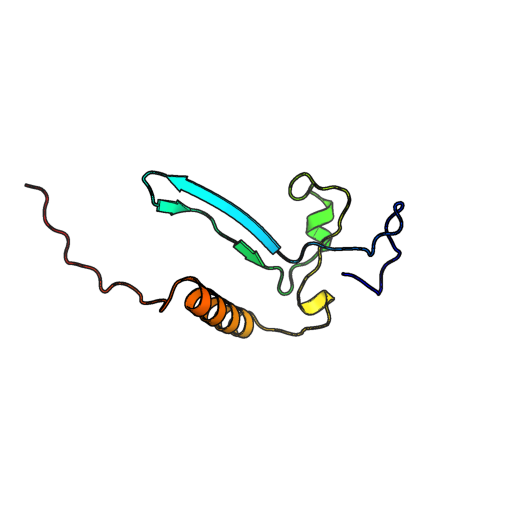9 ? 14.073 -9.948 -15.840 1.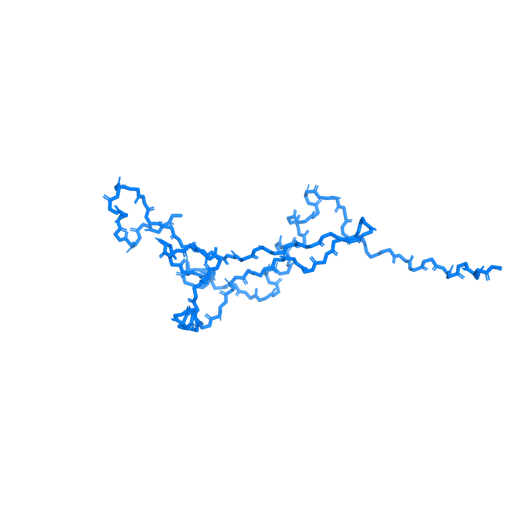00 75.94 89 ALA A CA 1
ATOM 653 C C . ALA A 1 89 ? 14.518 -8.485 -15.781 1.00 75.94 89 ALA A C 1
ATOM 655 O O . ALA A 1 89 ? 13.895 -7.611 -16.386 1.00 75.94 89 ALA A O 1
ATOM 656 N N . ILE A 1 90 ? 15.635 -8.214 -15.104 1.00 67.88 90 ILE A N 1
ATOM 657 C CA . ILE A 1 90 ? 16.357 -6.964 -15.340 1.00 67.88 90 ILE A CA 1
ATOM 658 C C . ILE A 1 90 ? 16.933 -7.067 -16.757 1.00 67.88 90 ILE A C 1
ATOM 660 O O . ILE A 1 90 ? 17.698 -8.002 -17.016 1.00 67.88 90 ILE A O 1
ATOM 664 N N . PRO A 1 91 ? 16.596 -6.154 -17.686 1.00 59.22 91 PRO A N 1
ATOM 665 C CA . PRO A 1 91 ? 17.258 -6.133 -18.976 1.00 59.22 91 PRO A CA 1
ATOM 666 C C . PRO A 1 91 ? 18.752 -5.929 -18.730 1.00 59.22 91 PRO A C 1
ATOM 668 O O . PRO A 1 91 ? 19.149 -4.972 -18.059 1.00 59.22 91 PRO A O 1
ATOM 671 N N . VAL A 1 92 ? 19.592 -6.817 -19.264 1.00 60.72 92 VAL A N 1
ATOM 672 C CA . VAL A 1 92 ? 21.026 -6.533 -19.364 1.00 60.72 92 VAL A CA 1
ATOM 673 C C . VAL A 1 92 ? 21.137 -5.249 -20.178 1.00 60.72 92 VAL A C 1
ATOM 675 O O . VAL A 1 92 ? 20.619 -5.192 -21.292 1.00 60.72 92 VAL A O 1
ATOM 678 N N . ALA A 1 93 ? 21.731 -4.204 -19.598 1.00 61.78 93 ALA A N 1
ATOM 679 C CA . ALA A 1 93 ? 21.831 -2.906 -20.250 1.00 61.78 93 ALA A CA 1
ATOM 680 C C . ALA A 1 93 ? 22.428 -3.072 -21.656 1.00 61.78 93 ALA A C 1
ATOM 682 O O . ALA A 1 93 ? 23.569 -3.515 -21.801 1.00 61.78 93 ALA A O 1
ATOM 683 N N . GLU A 1 94 ? 21.663 -2.718 -22.692 1.00 59.25 94 GLU A N 1
ATOM 684 C CA . GLU A 1 94 ? 22.226 -2.595 -24.031 1.00 59.25 94 GLU A CA 1
ATOM 685 C C . GLU A 1 94 ? 23.252 -1.450 -24.011 1.00 59.25 94 GLU A C 1
ATOM 687 O O . GLU A 1 94 ? 22.958 -0.370 -23.481 1.00 59.25 94 GLU A O 1
ATOM 692 N N . PRO A 1 95 ? 24.464 -1.639 -24.562 1.00 61.06 95 PRO A N 1
ATOM 693 C CA . PRO A 1 95 ? 25.418 -0.551 -24.675 1.00 61.06 95 PRO A CA 1
ATOM 694 C C . PRO A 1 95 ? 24.787 0.579 -25.492 1.00 61.06 95 PRO A C 1
ATOM 696 O O . PRO A 1 95 ? 24.326 0.374 -26.615 1.00 61.06 95 PRO A O 1
ATOM 699 N N . SER A 1 96 ? 24.762 1.775 -24.898 1.00 67.44 96 SER A N 1
ATOM 700 C CA . SER A 1 96 ? 24.224 2.994 -25.502 1.00 67.44 96 SER A CA 1
ATOM 701 C C . SER A 1 96 ? 24.723 3.148 -26.941 1.00 67.44 96 SER A C 1
ATOM 703 O O . SER A 1 96 ? 25.915 3.369 -27.180 1.00 67.44 96 SER A O 1
ATOM 705 N N . ARG A 1 97 ? 23.811 3.030 -27.917 1.00 64.06 97 ARG A N 1
ATOM 706 C CA . ARG A 1 97 ? 24.080 3.476 -29.285 1.00 64.06 97 ARG A CA 1
ATOM 707 C C . ARG A 1 97 ? 24.341 4.975 -29.208 1.00 64.06 97 ARG A C 1
ATOM 709 O O . ARG A 1 97 ? 23.445 5.742 -28.859 1.00 64.06 97 ARG A O 1
ATOM 716 N N . LYS A 1 98 ? 25.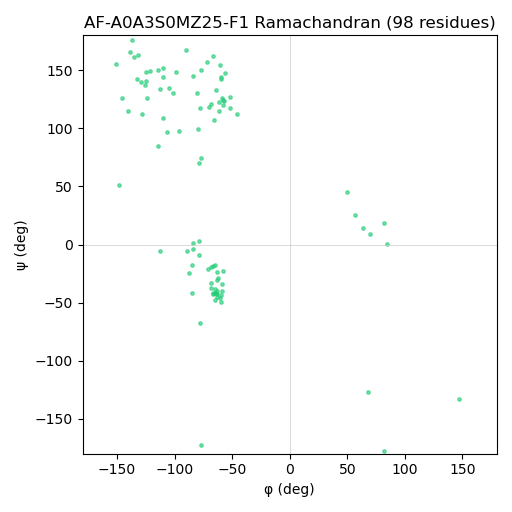569 5.391 -29.524 1.00 49.28 98 LYS A N 1
ATOM 717 C CA . LYS A 1 98 ? 25.883 6.811 -29.690 1.00 49.28 98 LYS A CA 1
ATOM 718 C C . LYS A 1 98 ? 24.959 7.382 -30.763 1.00 49.28 98 LYS A C 1
ATOM 720 O O . LYS A 1 98 ? 24.927 6.865 -31.877 1.00 49.28 98 LYS A O 1
ATOM 725 N N . ALA A 1 99 ? 24.206 8.418 -30.408 1.00 62.62 99 ALA A N 1
ATOM 726 C CA . ALA A 1 99 ? 23.540 9.257 -31.390 1.00 62.62 99 ALA A CA 1
ATOM 727 C C . ALA A 1 99 ? 24.627 9.899 -32.266 1.00 62.62 99 ALA A C 1
ATOM 729 O O . ALA A 1 99 ? 25.568 10.493 -31.730 1.00 62.62 99 ALA A O 1
ATOM 730 N N . GLY A 1 100 ? 24.537 9.668 -33.577 1.00 48.50 100 GLY A N 1
ATOM 731 C CA . GLY A 1 100 ? 25.277 10.425 -34.587 1.00 48.50 100 GLY A CA 1
ATOM 732 C C . GLY A 1 100 ? 24.667 11.798 -34.816 1.00 48.50 100 GLY A C 1
ATOM 733 O O . GLY A 1 100 ? 23.521 12.017 -34.357 1.00 48.50 100 GLY A O 1
#

Radius of gyration: 18.77 Å; Cα contacts (8 Å, |Δi|>4): 93; chains: 1; bounding box: 52×28×48 Å

Mean predicted aligned error: 7.56 Å

Nearest PDB structures (foldseek):
  2qhv-assembly1_A  TM=8.588E-01  e=1.082E-04  Thermus thermophilus HB8
  1w66-assembly1_A  TM=9.071E-01  e=1.358E-03  Mycobacterium tuberculosis H37Rv

Foldseek 3Di:
DCPVDDAAPVRHRADAAQKDADWDDDPNDIDDGMGGAADDPQVVCVVDDPPVDPRHGHDHCVNVVHNDDPVNVVVVVQVVCCVVPNHPDDPPDDPDDDDD

Secondary structure (DSSP, 8-state):
--TTSPPPTTSPPP-EE-EEEEEEEETTEEEEEEEE-SS--GGGGGGS-GGG--S-EE--TTTTT----HHHHHHHHHHHHHHHHS--PPPPPPP-----

pLDDT: mean 87.32, std 12.65, range [48.5, 97.38]